Protein AF-A0A925DMP5-F1 (afdb_monomer)

Radius of gyration: 13.02 Å; Cα contacts (8 Å, |Δi|>4): 44; chains: 1; bounding box: 27×23×32 Å

Sequence (56 aa):
MGLILDPNHHSVHHTQPYNKYYCITCGWLNPVLTKLKFFDGLEMVIRKISGAKKIN

Structure (mmCIF, N/CA/C/O backbone):
data_AF-A0A925DMP5-F1
#
_entry.id   AF-A0A925DMP5-F1
#
loop_
_atom_site.group_PDB
_atom_site.id
_atom_site.type_symbol
_atom_site.label_atom_id
_atom_site.label_alt_id
_atom_site.label_comp_id
_atom_site.label_asym_id
_atom_site.label_entity_id
_atom_site.label_seq_id
_atom_site.pdbx_PDB_ins_code
_atom_site.Cartn_x
_atom_site.Cartn_y
_atom_site.Cartn_z
_atom_site.occupancy
_atom_site.B_iso_or_equiv
_atom_site.auth_seq_id
_atom_site.auth_comp_id
_atom_site.auth_asym_id
_atom_site.auth_atom_id
_atom_site.pdbx_PDB_model_num
ATOM 1 N N . MET A 1 1 ? 11.722 -10.110 -14.422 1.00 50.72 1 MET A N 1
ATOM 2 C CA . MET A 1 1 ? 11.848 -10.311 -12.962 1.00 50.72 1 MET A CA 1
ATOM 3 C C . MET A 1 1 ? 12.996 -9.453 -12.468 1.00 50.72 1 MET A C 1
ATOM 5 O O . MET A 1 1 ? 14.144 -9.839 -12.631 1.00 50.72 1 MET A O 1
ATOM 9 N N . GLY A 1 2 ? 12.692 -8.250 -11.985 1.00 60.47 2 GLY A N 1
ATOM 10 C CA . GLY A 1 2 ? 13.698 -7.319 -11.484 1.00 60.47 2 GLY A CA 1
ATOM 11 C C . GLY A 1 2 ? 13.935 -7.529 -9.993 1.00 60.47 2 GLY A C 1
ATOM 12 O O . GLY A 1 2 ? 12.980 -7.697 -9.235 1.00 60.47 2 GLY A O 1
ATOM 13 N N . LEU A 1 3 ? 15.205 -7.505 -9.588 1.00 74.06 3 LEU A N 1
ATOM 14 C CA . LEU A 1 3 ? 15.610 -7.229 -8.205 1.00 74.06 3 LEU A CA 1
ATOM 15 C C . LEU A 1 3 ? 15.165 -5.814 -7.781 1.00 74.06 3 LEU A C 1
ATOM 17 O O . LEU A 1 3 ? 14.994 -5.538 -6.601 1.00 74.06 3 LEU A O 1
ATOM 21 N N . ILE A 1 4 ? 14.965 -4.940 -8.772 1.00 84.56 4 ILE A N 1
ATOM 22 C CA . ILE A 1 4 ? 14.510 -3.559 -8.641 1.00 84.56 4 ILE A CA 1
ATOM 23 C C . ILE A 1 4 ? 13.188 -3.399 -9.408 1.00 84.56 4 ILE A C 1
ATOM 25 O O . ILE A 1 4 ? 13.001 -3.995 -10.474 1.00 84.56 4 ILE A O 1
ATOM 29 N N . LEU A 1 5 ? 12.267 -2.619 -8.843 1.00 88.75 5 LEU A N 1
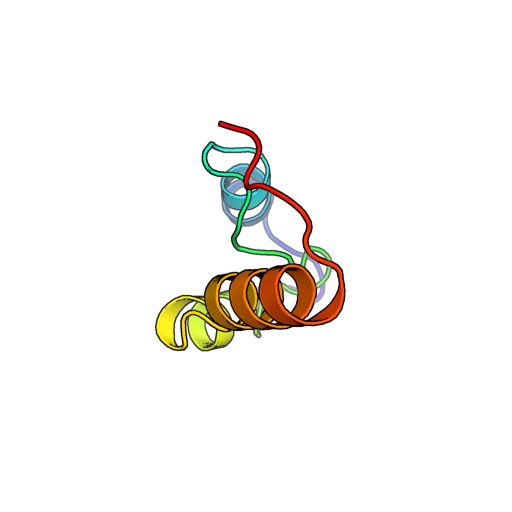ATOM 30 C CA . LEU A 1 5 ? 10.934 -2.360 -9.363 1.00 88.75 5 LEU A CA 1
ATOM 31 C C . LEU A 1 5 ? 11.008 -1.532 -10.645 1.00 88.75 5 LEU A C 1
ATOM 33 O O . LEU A 1 5 ? 11.665 -0.495 -10.697 1.00 88.75 5 LEU A O 1
ATOM 37 N N . ASP A 1 6 ? 10.284 -1.983 -11.666 1.00 86.25 6 ASP A N 1
ATOM 38 C CA . ASP A 1 6 ? 10.141 -1.243 -12.916 1.00 86.25 6 ASP A CA 1
ATOM 39 C C . ASP A 1 6 ? 9.458 0.124 -12.678 1.00 86.25 6 ASP A C 1
ATOM 41 O O . ASP A 1 6 ? 8.471 0.178 -11.931 1.00 86.25 6 ASP A O 1
ATOM 45 N N . PRO A 1 7 ? 9.909 1.217 -13.324 1.00 88.88 7 PRO A N 1
ATOM 46 C CA . PRO A 1 7 ? 9.309 2.541 -13.164 1.00 88.88 7 PRO A CA 1
ATOM 47 C C . PRO A 1 7 ? 7.800 2.591 -13.436 1.00 88.88 7 PRO A C 1
ATOM 49 O O . PRO A 1 7 ? 7.092 3.332 -12.758 1.00 88.88 7 PRO A O 1
ATOM 52 N N . ASN A 1 8 ? 7.272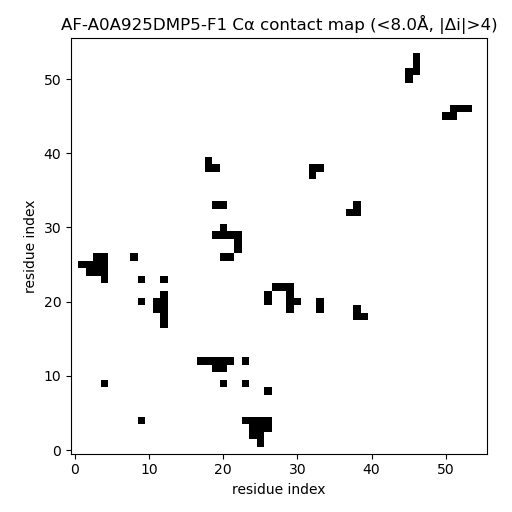 1.779 -14.362 1.00 87.19 8 ASN A N 1
ATOM 53 C CA . ASN A 1 8 ? 5.832 1.731 -14.627 1.00 87.19 8 ASN A CA 1
ATOM 54 C C . ASN A 1 8 ? 5.061 1.074 -13.478 1.00 87.19 8 ASN A C 1
ATOM 56 O O . ASN A 1 8 ? 3.929 1.448 -13.196 1.00 87.19 8 ASN A O 1
ATOM 60 N N . HIS A 1 9 ? 5.656 0.103 -12.783 1.00 87.00 9 HIS A N 1
ATOM 61 C CA . HIS A 1 9 ? 5.046 -0.463 -11.579 1.00 87.00 9 HIS A CA 1
ATOM 62 C C . HIS A 1 9 ? 5.159 0.484 -10.382 1.00 87.00 9 HIS A C 1
ATOM 64 O O . HIS A 1 9 ? 4.255 0.518 -9.548 1.00 87.00 9 HIS A O 1
ATOM 70 N N . HIS A 1 10 ? 6.242 1.259 -10.301 1.00 89.69 10 HIS A N 1
ATOM 71 C CA . HIS A 1 10 ? 6.397 2.307 -9.296 1.00 89.69 10 HIS A CA 1
ATOM 72 C C . HIS A 1 10 ? 5.387 3.442 -9.524 1.00 89.69 10 HIS A C 1
ATOM 74 O O . HIS A 1 10 ? 4.784 3.925 -8.570 1.00 89.69 10 HIS A O 1
ATOM 80 N N . SER A 1 11 ? 5.104 3.828 -10.771 1.00 90.94 11 SER A N 1
ATOM 81 C CA . SER A 1 11 ? 4.141 4.902 -11.046 1.00 90.94 11 SER A CA 1
ATOM 82 C C . SER A 1 11 ? 2.748 4.598 -10.484 1.00 90.94 11 SER A C 1
ATOM 84 O O . SER A 1 11 ? 2.092 5.507 -9.988 1.00 90.94 11 SER A O 1
ATOM 86 N N . VAL A 1 12 ? 2.335 3.324 -10.428 1.00 89.62 12 VAL A N 1
ATOM 87 C CA . VAL A 1 12 ? 1.065 2.906 -9.804 1.00 89.62 12 VAL A CA 1
ATOM 88 C C . VAL A 1 12 ? 0.980 3.328 -8.334 1.00 89.62 12 VAL A C 1
ATOM 90 O O . VAL A 1 12 ? -0.087 3.747 -7.886 1.00 89.62 12 VAL A O 1
ATOM 93 N N . HIS A 1 13 ? 2.083 3.261 -7.587 1.00 89.56 13 HIS A N 1
ATOM 94 C CA . HIS A 1 13 ? 2.139 3.749 -6.207 1.00 89.56 13 HIS A CA 1
ATOM 95 C C . HIS A 1 13 ? 1.925 5.272 -6.128 1.00 89.56 13 HIS A C 1
ATOM 97 O O . HIS A 1 13 ? 1.217 5.745 -5.244 1.00 89.56 13 HI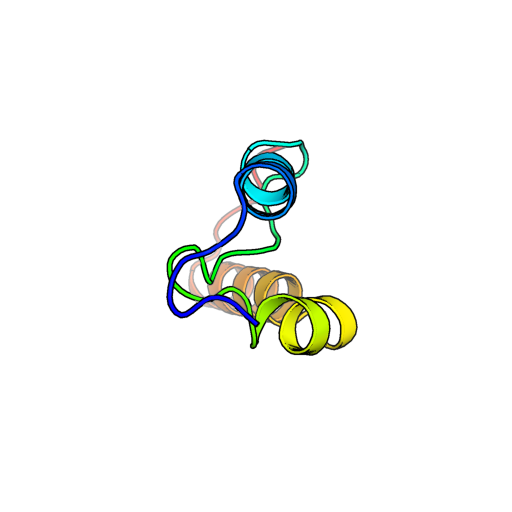S A O 1
ATOM 103 N N . HIS A 1 14 ? 2.448 6.028 -7.097 1.00 92.38 14 HIS A N 1
ATOM 104 C CA . HIS A 1 14 ? 2.278 7.481 -7.227 1.00 92.38 14 HIS A CA 1
ATOM 105 C C . HIS A 1 14 ? 0.960 7.907 -7.894 1.00 92.38 14 HIS A C 1
ATOM 107 O O . HIS A 1 14 ? 0.815 9.066 -8.280 1.00 92.38 14 HIS A O 1
ATOM 113 N N . THR A 1 15 ? -0.017 7.010 -8.029 1.00 92.00 15 THR A N 1
ATOM 114 C CA . THR A 1 15 ? -1.348 7.359 -8.545 1.00 92.00 15 THR A CA 1
ATOM 115 C C . THR A 1 15 ? -2.400 7.262 -7.452 1.00 92.00 15 THR A C 1
ATOM 117 O O . THR A 1 15 ? -2.360 6.365 -6.604 1.00 92.00 15 THR A O 1
ATOM 120 N N . GLN A 1 16 ? -3.385 8.166 -7.491 1.00 88.75 16 GLN A N 1
ATOM 121 C CA . GLN A 1 16 ? -4.566 8.056 -6.637 1.00 88.75 16 GLN A CA 1
ATOM 122 C C . GLN A 1 16 ? -5.198 6.653 -6.778 1.00 88.75 16 GLN A C 1
ATOM 124 O O . GLN A 1 16 ? -5.257 6.109 -7.886 1.00 88.75 16 GLN A O 1
ATOM 129 N N . PRO A 1 17 ? -5.651 6.031 -5.672 1.00 88.06 17 PRO A N 1
ATOM 130 C CA . PRO A 1 17 ? -5.850 6.606 -4.338 1.00 88.06 17 PRO A CA 1
ATOM 131 C C . PRO A 1 17 ? -4.655 6.453 -3.372 1.00 88.06 17 PRO A C 1
ATOM 133 O O . PRO A 1 17 ? -4.839 6.575 -2.167 1.00 88.06 17 PRO A O 1
ATOM 136 N N . TYR A 1 18 ? -3.440 6.177 -3.869 1.00 88.69 18 TYR A N 1
ATOM 137 C CA . TYR A 1 18 ? -2.201 6.043 -3.074 1.00 88.69 18 TYR A CA 1
ATOM 138 C C . TYR A 1 18 ? -2.225 4.971 -1.966 1.00 88.69 18 TYR A C 1
ATOM 140 O O . TYR A 1 18 ? -1.348 4.933 -1.105 1.00 88.69 18 TYR A O 1
ATOM 148 N N . ASN A 1 19 ? -3.208 4.070 -1.986 1.00 87.12 19 ASN A N 1
ATOM 149 C CA . ASN A 1 1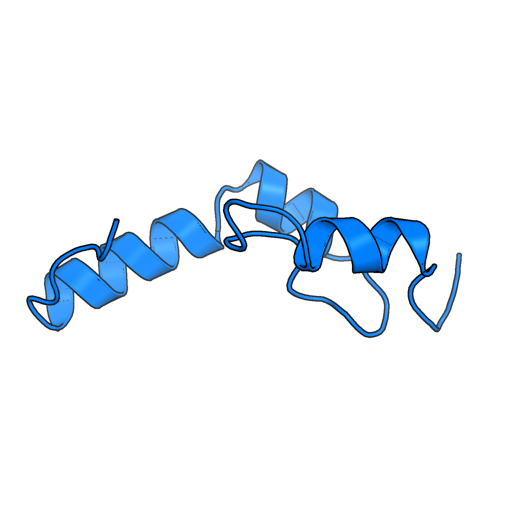9 ? -3.435 3.051 -0.958 1.00 87.12 19 ASN A CA 1
ATOM 150 C C . ASN A 1 19 ? -2.960 1.646 -1.371 1.00 87.12 19 ASN A C 1
ATOM 152 O O . ASN A 1 19 ? -3.417 0.633 -0.839 1.00 87.12 19 ASN A O 1
ATOM 156 N N . LYS A 1 20 ? -2.084 1.556 -2.374 1.00 88.38 20 LYS A N 1
ATOM 157 C CA . LYS A 1 20 ? -1.673 0.290 -2.985 1.00 88.38 20 LYS A CA 1
ATOM 158 C C . LYS A 1 20 ? -0.218 0.342 -3.450 1.00 88.38 20 LYS A C 1
ATOM 160 O O . LYS A 1 20 ? 0.374 1.409 -3.584 1.00 88.38 20 LYS A O 1
ATOM 165 N N . TYR A 1 21 ? 0.331 -0.837 -3.734 1.00 89.81 21 TYR A N 1
ATOM 166 C CA . TYR A 1 21 ? 1.658 -1.014 -4.337 1.00 89.81 21 TYR A CA 1
ATOM 167 C C . TYR A 1 21 ? 2.847 -0.519 -3.479 1.00 89.81 21 TYR A C 1
ATOM 169 O O . TYR A 1 21 ? 3.819 0.022 -3.994 1.00 89.81 21 TYR A O 1
ATOM 177 N N . TYR A 1 22 ? 2.806 -0.762 -2.165 1.00 91.25 22 TYR A N 1
ATOM 178 C CA . TYR A 1 22 ? 3.830 -0.306 -1.211 1.00 91.25 22 TYR A CA 1
ATOM 179 C C . TYR A 1 22 ? 5.190 -1.028 -1.279 1.00 91.25 22 TYR A C 1
ATOM 181 O O . TYR A 1 22 ? 6.168 -0.549 -0.710 1.00 91.25 22 TYR A O 1
ATOM 189 N N . CYS A 1 23 ? 5.305 -2.173 -1.955 1.00 91.25 23 CYS A N 1
ATOM 190 C CA . CYS A 1 23 ? 6.580 -2.878 -2.122 1.00 91.25 23 CYS A CA 1
ATOM 191 C C . CYS A 1 23 ? 7.424 -2.225 -3.232 1.00 91.25 23 CYS A C 1
ATOM 193 O O . CYS A 1 23 ? 7.551 -2.784 -4.319 1.00 91.25 23 CYS A O 1
ATOM 195 N N . ILE A 1 24 ? 7.995 -1.049 -2.966 1.00 90.00 24 ILE A N 1
ATOM 196 C CA . ILE A 1 24 ? 8.660 -0.200 -3.974 1.00 90.00 24 ILE A CA 1
ATOM 197 C C . ILE A 1 24 ? 10.034 -0.700 -4.446 1.00 90.00 24 ILE A C 1
ATOM 199 O O . ILE A 1 24 ? 10.509 -0.270 -5.491 1.00 90.00 24 ILE A O 1
ATOM 203 N N . THR A 1 25 ? 10.676 -1.616 -3.713 1.00 87.56 25 THR A N 1
ATOM 204 C CA . THR A 1 25 ? 11.990 -2.154 -4.105 1.00 87.56 25 THR A CA 1
ATOM 205 C C . THR A 1 25 ? 11.863 -3.272 -5.129 1.00 87.56 25 THR A C 1
ATOM 207 O O . THR A 1 25 ? 12.418 -3.140 -6.204 1.00 87.56 25 THR A O 1
ATOM 210 N N . CYS A 1 26 ? 11.118 -4.347 -4.842 1.00 87.94 26 CYS A N 1
ATOM 211 C CA . CYS A 1 26 ? 11.011 -5.503 -5.751 1.00 87.94 26 CYS A CA 1
ATOM 212 C C . CYS A 1 26 ? 9.613 -5.669 -6.371 1.00 87.94 26 CYS A C 1
ATOM 214 O O . CYS A 1 26 ? 9.457 -6.314 -7.402 1.00 87.94 26 CYS A O 1
ATOM 216 N N . GLY A 1 27 ? 8.562 -5.148 -5.732 1.00 88.38 27 GLY A N 1
ATOM 217 C CA . GLY A 1 27 ? 7.175 -5.234 -6.206 1.00 88.38 27 GLY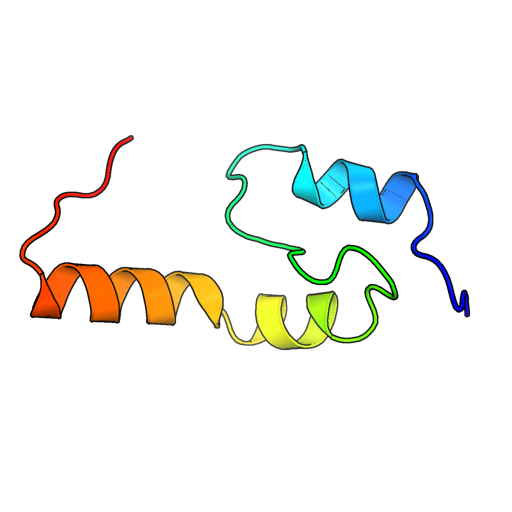 A CA 1
ATOM 218 C C . GLY A 1 27 ? 6.490 -6.596 -6.163 1.00 88.38 27 GLY A C 1
ATOM 219 O O . GLY A 1 27 ? 5.285 -6.649 -6.386 1.00 88.38 27 GLY A O 1
ATOM 220 N N . TRP A 1 28 ? 7.192 -7.689 -5.851 1.00 89.75 28 TRP A N 1
ATOM 221 C CA . TRP A 1 28 ? 6.653 -9.054 -5.989 1.00 89.75 28 TRP A CA 1
ATOM 222 C C . TRP A 1 28 ? 5.383 -9.298 -5.175 1.00 89.75 28 TRP A C 1
ATOM 224 O O . TRP A 1 28 ? 4.475 -9.999 -5.615 1.00 89.75 28 TRP A O 1
ATOM 234 N N . LEU A 1 29 ? 5.307 -8.687 -3.996 1.00 90.94 29 LEU A N 1
ATO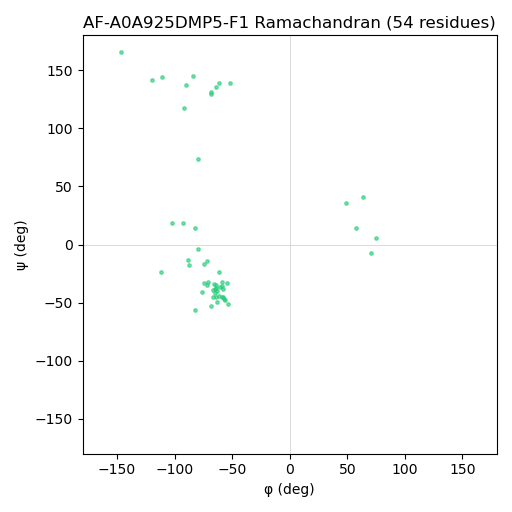M 235 C CA . LEU A 1 29 ? 4.202 -8.887 -3.071 1.00 90.94 29 LEU A CA 1
ATOM 236 C C . LEU A 1 29 ? 3.029 -7.914 -3.323 1.00 90.94 29 LEU A C 1
ATOM 238 O O . LEU A 1 29 ? 1.913 -8.169 -2.868 1.00 90.94 29 LEU A O 1
ATOM 242 N N . ASN A 1 30 ? 3.227 -6.855 -4.122 1.00 91.75 30 ASN A N 1
ATOM 243 C CA . ASN A 1 30 ? 2.179 -5.888 -4.468 1.00 91.75 30 ASN A CA 1
ATOM 244 C C . ASN A 1 30 ? 0.901 -6.525 -5.041 1.00 91.75 30 ASN A C 1
ATOM 246 O O . ASN A 1 30 ? -0.173 -6.226 -4.511 1.00 91.75 30 ASN A O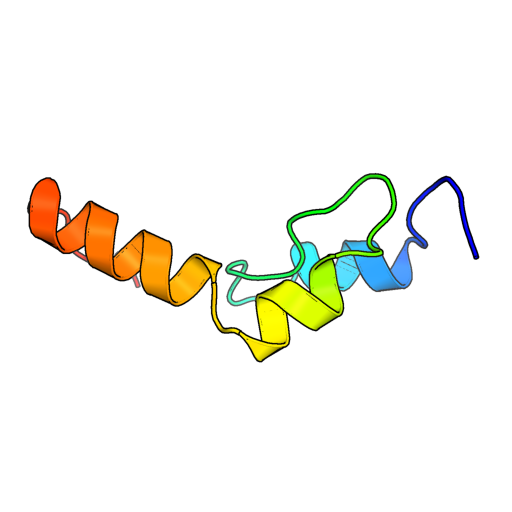 1
ATOM 250 N N . PRO A 1 31 ? 0.946 -7.399 -6.071 1.00 90.06 31 PRO A N 1
ATOM 251 C CA . PRO A 1 31 ? -0.272 -7.990 -6.628 1.00 90.06 31 PRO A CA 1
ATOM 252 C C . PRO A 1 31 ? -1.010 -8.876 -5.620 1.00 90.06 31 PRO A C 1
ATOM 254 O O . PRO A 1 31 ? -2.239 -8.889 -5.608 1.00 90.06 31 PRO A O 1
ATOM 257 N N . VAL A 1 32 ? -0.285 -9.586 -4.753 1.00 93.62 32 VAL A N 1
ATOM 258 C CA . VAL A 1 32 ? -0.880 -10.443 -3.719 1.00 93.62 32 VAL A CA 1
ATOM 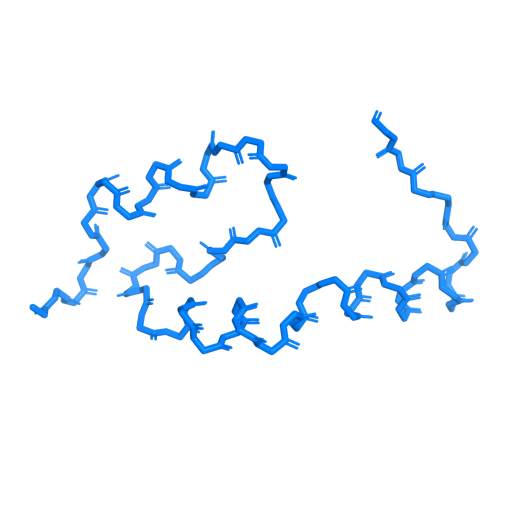259 C C . VAL A 1 32 ? -1.584 -9.591 -2.661 1.00 93.62 32 VAL A C 1
ATOM 261 O O . VAL A 1 32 ? -2.775 -9.775 -2.423 1.00 93.62 32 VAL A O 1
ATOM 264 N N . LEU A 1 33 ? -0.898 -8.603 -2.079 1.00 93.62 33 LEU A N 1
ATOM 265 C CA . LEU A 1 33 ? -1.471 -7.743 -1.034 1.00 93.62 33 LEU A CA 1
ATOM 266 C C . LEU A 1 33 ? -2.614 -6.869 -1.547 1.00 93.62 33 LEU A C 1
ATOM 268 O O . LEU A 1 33 ? -3.576 -6.631 -0.818 1.00 93.62 33 LEU A O 1
ATOM 272 N N . THR A 1 34 ? -2.532 -6.428 -2.805 1.00 91.31 34 THR A N 1
ATOM 273 C CA . THR A 1 34 ? -3.610 -5.666 -3.448 1.00 91.31 34 THR A CA 1
ATOM 274 C C . THR A 1 34 ? -4.850 -6.539 -3.631 1.00 91.31 34 THR A C 1
ATOM 276 O O . THR A 1 34 ? -5.946 -6.111 -3.278 1.00 91.31 34 THR A O 1
ATOM 279 N N . LYS A 1 35 ? -4.700 -7.787 -4.107 1.00 92.00 35 LYS A N 1
ATOM 280 C CA . LYS A 1 35 ? -5.825 -8.737 -4.217 1.00 92.00 35 LYS A CA 1
ATOM 281 C C . LYS A 1 35 ? -6.465 -9.036 -2.862 1.00 92.00 35 LYS A C 1
ATOM 283 O O . LYS A 1 35 ? -7.681 -9.167 -2.784 1.00 92.00 35 LYS A O 1
ATOM 288 N N . LEU A 1 36 ? -5.660 -9.104 -1.804 1.00 94.88 36 LEU A N 1
ATOM 289 C CA . LEU A 1 36 ? -6.132 -9.335 -0.438 1.00 94.88 36 LEU A CA 1
ATOM 290 C C . LEU A 1 36 ? -6.705 -8.082 0.245 1.00 94.88 36 LEU A C 1
ATOM 292 O O . LEU A 1 36 ? -7.167 -8.187 1.377 1.00 94.88 36 LEU A O 1
ATOM 296 N N . LYS A 1 37 ? -6.661 -6.902 -0.396 1.00 92.31 37 LYS A N 1
ATOM 297 C CA . LYS A 1 37 ? -7.017 -5.606 0.219 1.00 92.31 37 LYS A CA 1
ATOM 298 C C . LYS A 1 37 ? -6.337 -5.382 1.576 1.00 92.31 37 LYS A C 1
ATOM 300 O O . LYS A 1 37 ? -6.915 -4.804 2.495 1.00 92.31 37 LYS A O 1
ATOM 305 N N . PHE A 1 38 ? -5.098 -5.858 1.706 1.00 93.69 38 PHE A N 1
ATOM 306 C CA . PHE A 1 38 ? -4.386 -5.906 2.982 1.00 93.69 38 PHE A CA 1
ATOM 307 C C . PHE A 1 38 ? -4.288 -4.524 3.645 1.00 93.69 38 PHE A C 1
ATOM 309 O O . PHE A 1 38 ? -4.617 -4.372 4.820 1.00 93.69 38 PHE A O 1
ATOM 316 N N . PHE A 1 39 ? -3.889 -3.507 2.877 1.00 92.31 39 PHE A N 1
ATOM 317 C CA . PHE A 1 39 ? -3.695 -2.151 3.393 1.00 92.31 39 PHE A CA 1
ATOM 318 C C . PHE A 1 39 ? -5.012 -1.440 3.726 1.00 92.31 39 PHE A C 1
ATOM 320 O O . PHE A 1 39 ? -5.068 -0.749 4.738 1.00 92.31 39 PHE A O 1
ATOM 327 N N . ASP A 1 40 ? -6.089 -1.678 2.970 1.00 91.69 40 ASP A N 1
ATOM 328 C CA . ASP A 1 40 ? -7.425 -1.163 3.315 1.00 91.69 40 ASP A CA 1
ATOM 329 C C . ASP A 1 40 ? -7.920 -1.759 4.646 1.00 91.69 40 ASP A C 1
ATOM 331 O O . ASP A 1 40 ? -8.505 -1.068 5.485 1.00 91.69 40 ASP A O 1
ATOM 335 N N . GLY A 1 41 ? -7.662 -3.055 4.862 1.00 93.50 41 GLY A N 1
ATOM 336 C CA . GLY A 1 41 ? -7.959 -3.734 6.121 1.00 93.50 41 GLY A CA 1
ATOM 337 C C . GLY A 1 41 ? -7.145 -3.169 7.284 1.00 93.50 41 GLY A C 1
ATOM 338 O O . GLY A 1 41 ? -7.705 -2.869 8.340 1.00 93.50 41 GLY A O 1
ATOM 339 N N . LEU A 1 42 ? -5.843 -2.959 7.078 1.00 93.75 42 LEU A N 1
ATOM 340 C CA . LEU A 1 42 ? -4.967 -2.345 8.073 1.00 93.75 42 LEU A CA 1
ATOM 341 C C . LEU A 1 42 ? -5.417 -0.917 8.421 1.00 93.75 42 LEU A C 1
ATOM 343 O O . LEU A 1 42 ? -5.503 -0.585 9.602 1.00 93.75 42 LEU A O 1
ATOM 347 N N . GLU A 1 43 ? -5.775 -0.100 7.425 1.00 93.06 43 GLU A N 1
ATOM 348 C CA . GLU A 1 43 ? -6.330 1.242 7.637 1.00 93.06 43 GLU A CA 1
ATOM 349 C C . GLU A 1 43 ? -7.592 1.168 8.505 1.00 93.06 43 GLU A C 1
ATOM 351 O O . GLU A 1 43 ? -7.717 1.896 9.489 1.00 93.06 43 GLU A O 1
ATOM 356 N N . MET A 1 44 ? -8.513 0.248 8.204 1.00 93.12 44 MET A N 1
ATOM 357 C CA . MET A 1 44 ? -9.724 0.061 9.004 1.00 93.12 44 MET A CA 1
ATOM 358 C C . MET A 1 44 ? -9.404 -0.292 10.462 1.00 93.12 44 MET A C 1
ATOM 360 O O . MET A 1 44 ? -10.014 0.272 11.372 1.00 93.12 44 MET A O 1
ATOM 364 N N . VAL A 1 45 ? -8.464 -1.212 10.695 1.00 96.19 45 VAL A N 1
ATOM 365 C CA . VAL A 1 45 ? -8.056 -1.634 12.043 1.00 96.19 45 VAL A CA 1
ATOM 366 C C . VAL A 1 45 ? -7.434 -0.471 12.808 1.00 96.19 45 VAL A C 1
ATOM 368 O O . VAL A 1 45 ? -7.874 -0.167 13.917 1.00 96.19 45 VAL A O 1
ATOM 371 N N . ILE A 1 46 ? -6.475 0.233 12.203 1.00 95.12 46 ILE A N 1
ATOM 372 C CA . ILE A 1 46 ? -5.821 1.393 12.817 1.00 95.12 46 ILE A CA 1
ATOM 373 C C . ILE A 1 46 ? -6.860 2.454 13.169 1.00 95.12 46 ILE A C 1
ATOM 375 O O . ILE A 1 46 ? -6.853 2.972 14.283 1.00 95.12 46 ILE A O 1
ATOM 379 N N . ARG A 1 47 ? -7.798 2.752 12.266 1.00 94.94 47 ARG A N 1
ATOM 380 C CA . ARG A 1 47 ? -8.858 3.738 12.508 1.00 94.94 47 ARG A CA 1
ATOM 381 C C . ARG A 1 47 ? -9.809 3.327 13.628 1.00 94.94 47 ARG A C 1
ATOM 383 O O . ARG A 1 47 ? -10.207 4.179 14.415 1.00 94.94 47 ARG A O 1
ATOM 390 N N . LYS A 1 48 ? -10.154 2.040 13.731 1.00 95.88 48 LYS A N 1
ATOM 391 C CA . LYS A 1 48 ? -10.986 1.522 14.829 1.00 95.88 48 LYS A CA 1
ATOM 392 C C . LYS A 1 48 ? -10.290 1.645 16.183 1.00 95.88 48 LYS A C 1
ATOM 394 O O . LYS A 1 48 ? -10.938 2.024 17.148 1.00 95.88 48 LYS A O 1
ATOM 399 N N . ILE A 1 49 ? -8.994 1.341 16.243 1.00 97.62 49 ILE A N 1
ATOM 400 C CA . ILE A 1 49 ? -8.225 1.359 17.495 1.00 97.62 49 ILE A CA 1
ATOM 401 C C . ILE A 1 49 ? -7.881 2.795 17.917 1.00 97.62 49 ILE A C 1
ATOM 403 O O . ILE A 1 49 ? -7.970 3.129 19.092 1.00 97.62 49 ILE A O 1
ATOM 407 N N . SER A 1 50 ? -7.505 3.653 16.967 1.00 96.75 50 SER A N 1
ATOM 408 C CA . SER A 1 50 ? -7.082 5.036 17.242 1.00 96.75 50 SER A CA 1
ATOM 409 C C . SER A 1 50 ? -8.225 6.056 17.294 1.00 96.75 50 SER A C 1
ATOM 411 O O . SER A 1 50 ? -8.021 7.169 17.765 1.00 96.75 50 SER A O 1
ATOM 413 N N . GLY A 1 51 ? -9.404 5.730 16.754 1.00 94.00 51 GLY A N 1
ATOM 414 C CA . GLY A 1 51 ? -10.495 6.690 16.548 1.00 94.00 51 GLY A CA 1
ATOM 415 C C . GLY A 1 51 ? -10.282 7.652 15.367 1.00 94.00 51 GLY A C 1
ATOM 416 O O . GLY A 1 51 ? -11.098 8.552 15.154 1.00 94.00 51 GLY A O 1
ATOM 417 N N . ALA A 1 52 ? -9.215 7.481 14.576 1.00 92.1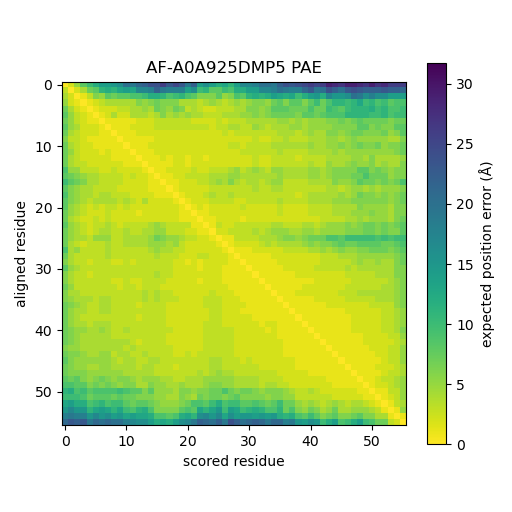2 52 ALA A N 1
ATOM 418 C CA . ALA A 1 52 ? -8.890 8.369 13.462 1.00 92.12 52 ALA A CA 1
ATOM 419 C C . ALA A 1 52 ? -9.964 8.356 12.351 1.00 92.12 52 ALA A C 1
ATOM 421 O O . ALA A 1 52 ? -10.454 7.313 11.894 1.00 92.12 52 ALA A O 1
ATOM 422 N N . LYS A 1 53 ? -10.324 9.544 11.853 1.00 87.06 53 LYS A N 1
ATOM 423 C CA . LYS A 1 53 ? -11.249 9.707 10.719 1.00 87.06 53 LYS A CA 1
ATOM 424 C C . LYS A 1 53 ? -10.492 9.581 9.394 1.00 87.06 53 LYS A C 1
ATOM 426 O O . LYS A 1 53 ? -9.331 9.962 9.311 1.00 87.06 53 LYS A O 1
ATOM 431 N N . LYS A 1 54 ? -11.142 9.005 8.377 1.00 81.06 54 LYS A N 1
ATOM 432 C CA . LYS A 1 54 ? -10.566 8.917 7.030 1.00 81.06 54 LYS A CA 1
ATOM 433 C C . LYS A 1 54 ? -10.504 10.335 6.473 1.00 81.06 54 LYS A C 1
ATOM 435 O O . LYS A 1 54 ? -11.493 11.061 6.563 1.00 81.06 54 LYS A O 1
ATOM 440 N N . ILE A 1 55 ? -9.342 10.716 5.967 1.00 70.94 55 ILE A N 1
ATOM 441 C CA . ILE A 1 55 ? -9.132 12.004 5.315 1.00 70.94 55 ILE A CA 1
ATOM 442 C C . ILE A 1 55 ? -9.403 11.748 3.830 1.00 70.94 55 ILE A C 1
ATOM 444 O O . ILE A 1 55 ? -8.781 10.852 3.258 1.00 70.94 55 ILE A O 1
ATOM 448 N N . ASN A 1 56 ? -10.423 12.412 3.281 1.00 60.16 56 ASN A N 1
ATOM 449 C CA . ASN A 1 56 ? -10.806 12.310 1.868 1.00 60.16 56 ASN A CA 1
ATOM 450 C C . ASN A 1 56 ? -9.872 13.147 0.998 1.00 60.16 56 ASN A C 1
ATOM 452 O O . ASN A 1 56 ? -9.569 14.283 1.427 1.00 60.16 56 ASN A O 1
#

Foldseek 3Di:
DDCADDVVLLVVCVDPPNQFQPPHGRSPCRVVCVVVVVSVVVVVVCCVVVVDDDDD

pLDDT: mean 88.44, std 8.83, range [50.72, 97.62]

Mean predicted aligned error: 4.58 Å

Solvent-accessible surface area (backbone atoms only — not comparable to full-atom values): 3427 Å² total; per-residue (Å²): 140,52,86,52,44,52,68,74,64,49,47,57,29,78,32,89,88,57,70,48,50,82,43,66,53,47,38,77,59,24,66,57,41,55,75,65,42,45,58,61,52,49,52,52,51,52,25,68,75,72,67,56,76,87,83,130

Secondary structure (DSSP, 8-state):
--SS--HHHHHHHTSTT--S---TTT-TTHHHHHHTTHHHHHHHHHHHHH-PPPP-